Protein AF-A0A928LVL9-F1 (afdb_monomer)

Mean predicted aligned error: 6.34 Å

Nearest PDB structures (foldseek):
  6r01-assembly1_A  TM=3.128E-01  e=9.108E+00  Streptomyces lividans 1326

Solvent-accessible surface area (backbone atoms only — not comparable to full-atom values): 7807 Å² total; per-residue (Å²): 111,72,68,62,51,58,60,48,40,47,48,46,35,54,50,43,38,52,46,3,40,54,36,38,53,44,46,56,69,54,47,39,71,73,27,56,43,72,45,98,88,70,49,82,43,70,42,60,69,60,48,48,54,49,32,42,51,47,28,52,52,51,51,49,50,44,15,68,68,70,35,41,85,38,37,28,66,56,43,42,56,3,23,50,49,35,38,52,51,52,52,54,46,60,71,43,21,87,80,35,71,71,46,41,52,52,53,50,34,35,44,39,33,48,44,34,53,30,52,54,31,43,77,72,68,38,56,69,71,58,18,52,60,58,37,51,55,56,54,52,70,44,24,81,41,19,37,79,66,86,126

Sequence (151 aa):
MKETLKKIWWKVPLYSAAAGFASYWFMLGVVGRFAYVRLPDGTVSSNDTLWMIASGAVFAVVLLLGGLLFFRRMTRKEIAYSATVMVLINVVMALLSPLVGGIAMLVVYTREWYAFVVDVLLELGVGGRLATVISWAAVYLFVPFGKKGAA

pLDDT: mean 86.09, std 10.8, range [40.81, 96.12]

Radius of gyration: 16.97 Å; Cα contacts (8 Å, |Δi|>4): 172; chains: 1; bounding box: 44×28×55 Å

Foldseek 3Di:
DVVVLVVLLCQLVVLLQVLLLVLVCCCVVPVVVVQWDQDPVRDTDGPVVSSLVSLVVLLVVSLCCCLVPRALAAALVSLVNSLVVQLVVLVVLVVCCVVDVVSVVSSNSSQSSLVSQLVVCVVVVNPNVRSVNVSSSSSNSSSVSHDHDDD

Structure (mmCIF, N/CA/C/O backbone):
data_AF-A0A928LVL9-F1
#
_entry.id   AF-A0A928LVL9-F1
#
loop_
_atom_site.group_PDB
_atom_site.id
_atom_site.type_symbol
_atom_site.label_atom_id
_atom_site.label_alt_id
_atom_site.label_comp_id
_atom_site.label_asym_id
_atom_site.label_entity_id
_atom_site.label_seq_id
_atom_site.pdbx_PDB_ins_code
_atom_site.Cartn_x
_atom_site.Cartn_y
_atom_site.Cartn_z
_atom_site.occupancy
_atom_site.B_iso_or_equiv
_atom_site.auth_seq_id
_atom_site.auth_comp_id
_atom_site.auth_asym_id
_atom_site.auth_atom_id
_atom_site.pdbx_PDB_model_num
ATOM 1 N N . MET A 1 1 ? -14.992 -5.344 24.855 1.00 48.56 1 MET A N 1
ATOM 2 C CA . MET A 1 1 ? -14.560 -4.178 24.044 1.00 48.56 1 MET A CA 1
ATOM 3 C C . MET A 1 1 ? -13.112 -4.289 23.540 1.00 48.56 1 MET A C 1
ATOM 5 O O . MET A 1 1 ? -12.893 -4.083 22.354 1.00 48.56 1 MET A O 1
ATOM 9 N N . LYS A 1 2 ? -12.122 -4.663 24.375 1.00 50.78 2 LYS A N 1
ATOM 10 C CA . LYS A 1 2 ? -10.716 -4.849 23.934 1.00 50.78 2 LYS A CA 1
ATOM 11 C C . LYS A 1 2 ? -10.520 -5.965 22.886 1.00 50.78 2 LYS A C 1
ATOM 13 O O . LYS A 1 2 ? -9.779 -5.774 21.930 1.00 50.78 2 LYS A O 1
ATOM 18 N N . GLU A 1 3 ? -11.221 -7.090 23.034 1.00 54.03 3 GLU A N 1
ATOM 19 C CA . GLU A 1 3 ? -11.183 -8.237 22.102 1.00 54.03 3 GLU A CA 1
ATOM 20 C C . GLU A 1 3 ? -11.675 -7.888 20.684 1.00 54.03 3 GLU A C 1
ATOM 22 O O . GLU A 1 3 ? -11.044 -8.233 19.686 1.00 54.03 3 GLU A O 1
ATOM 27 N N . THR A 1 4 ? -12.781 -7.147 20.577 1.00 60.12 4 THR A N 1
ATOM 28 C CA . THR A 1 4 ? -13.360 -6.736 19.289 1.00 60.12 4 THR A CA 1
ATOM 29 C C . THR A 1 4 ? -12.497 -5.693 18.584 1.00 60.12 4 THR A C 1
ATOM 31 O O . THR A 1 4 ? -12.300 -5.791 17.376 1.00 60.12 4 THR A O 1
ATOM 34 N N . LEU A 1 5 ? -11.911 -4.750 19.332 1.00 60.38 5 LEU A N 1
ATOM 35 C CA . LEU A 1 5 ? -10.966 -3.765 18.794 1.00 60.38 5 LEU A CA 1
ATOM 36 C C . LEU A 1 5 ? -9.689 -4.429 18.261 1.00 60.38 5 LEU A C 1
ATOM 38 O O . LEU A 1 5 ? -9.299 -4.149 17.129 1.00 60.38 5 LEU A O 1
ATOM 42 N N . LYS A 1 6 ? -9.100 -5.381 19.005 1.00 62.53 6 LYS A N 1
ATOM 43 C CA . LYS A 1 6 ? -7.947 -6.171 18.529 1.00 62.53 6 LYS A CA 1
ATOM 44 C C . LYS A 1 6 ? -8.232 -6.863 17.194 1.00 62.53 6 LYS A C 1
ATOM 46 O O . LYS A 1 6 ? -7.399 -6.813 16.295 1.00 62.53 6 LYS A O 1
ATOM 51 N N . LYS A 1 7 ? -9.413 -7.474 17.040 1.00 70.06 7 LYS A N 1
ATOM 52 C CA . LYS A 1 7 ? -9.809 -8.149 15.790 1.00 70.06 7 LYS A CA 1
ATOM 53 C C . LYS A 1 7 ? -9.998 -7.184 14.618 1.00 70.06 7 LYS A C 1
ATOM 55 O O . LYS A 1 7 ? -9.779 -7.571 13.476 1.00 70.06 7 LYS A O 1
ATOM 60 N N . ILE A 1 8 ? -10.412 -5.946 14.879 1.00 77.25 8 ILE A N 1
ATOM 61 C CA . ILE A 1 8 ? -10.646 -4.939 13.837 1.00 77.25 8 ILE A CA 1
ATOM 62 C C . ILE A 1 8 ? -9.326 -4.382 13.294 1.00 77.25 8 ILE A C 1
ATOM 64 O O . ILE A 1 8 ? -9.210 -4.177 12.088 1.00 77.25 8 ILE A O 1
ATOM 68 N N . TRP A 1 9 ? -8.322 -4.190 14.152 1.00 85.50 9 TRP A N 1
ATOM 69 C CA . TRP A 1 9 ? -7.061 -3.542 13.769 1.00 85.50 9 TRP A CA 1
ATOM 70 C C . TRP A 1 9 ? -6.222 -4.368 12.789 1.00 85.50 9 TRP A C 1
ATOM 72 O O . TRP A 1 9 ? -5.486 -3.794 11.992 1.00 85.50 9 TRP A O 1
ATOM 82 N N . TRP A 1 10 ? -6.387 -5.692 12.782 1.00 90.56 10 TRP A N 1
ATOM 83 C CA . TRP A 1 10 ? -5.679 -6.599 11.874 1.00 90.56 10 TRP A CA 1
ATOM 84 C C . TRP A 1 10 ? -6.337 -6.782 10.505 1.00 90.56 10 TRP A C 1
ATOM 86 O O . TRP A 1 10 ? -5.724 -7.374 9.621 1.00 90.56 10 TRP A O 1
ATOM 96 N N . LYS A 1 11 ? -7.550 -6.264 10.279 1.00 91.19 11 LYS A N 1
ATOM 97 C CA . LYS A 1 11 ? -8.279 -6.518 9.027 1.00 91.19 11 LYS A CA 1
ATOM 98 C C . LYS A 1 11 ? -7.585 -5.939 7.796 1.00 91.19 11 LYS A C 1
ATOM 100 O O . LYS A 1 11 ? -7.401 -6.666 6.824 1.00 91.19 11 LYS A O 1
ATOM 105 N N . VAL A 1 12 ? -7.192 -4.664 7.832 1.00 93.12 12 VAL A N 1
ATOM 106 C CA . VAL A 1 12 ? -6.472 -4.025 6.718 1.00 93.12 12 VAL A CA 1
ATOM 107 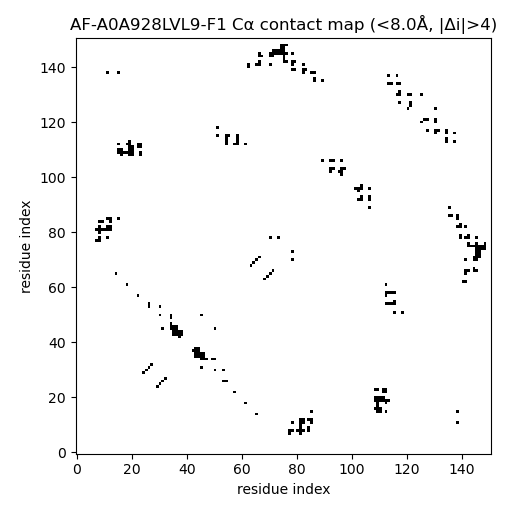C C . VAL A 1 12 ? -5.077 -4.629 6.538 1.00 93.12 12 VAL A C 1
ATOM 109 O O . VAL A 1 12 ? -4.765 -4.970 5.397 1.00 93.12 12 VAL A O 1
ATOM 112 N N . PRO A 1 13 ? -4.261 -4.848 7.594 1.00 93.44 13 PRO A N 1
ATOM 113 C CA . PRO A 1 13 ? -2.975 -5.524 7.447 1.00 93.44 13 PRO A CA 1
ATOM 114 C C . PRO A 1 13 ? -3.071 -6.913 6.811 1.00 93.44 13 PRO A C 1
ATOM 116 O O . PRO A 1 13 ? -2.361 -7.187 5.848 1.00 93.44 13 PRO A O 1
ATOM 119 N N . LEU A 1 14 ? -3.972 -7.774 7.301 1.00 92.62 14 LEU A N 1
ATOM 120 C CA . LEU A 1 14 ? -4.117 -9.141 6.790 1.00 92.62 14 LEU A CA 1
ATOM 121 C C . LEU A 1 14 ? -4.571 -9.153 5.332 1.00 92.62 14 LEU A C 1
ATOM 123 O O . LEU A 1 14 ? -3.996 -9.868 4.515 1.00 92.62 14 LEU A O 1
ATOM 127 N N . TYR A 1 15 ? -5.569 -8.333 5.001 1.00 94.69 15 TYR A N 1
ATOM 128 C CA . TYR A 1 15 ? -6.017 -8.182 3.623 1.00 94.69 15 TYR A CA 1
ATOM 129 C C . TYR A 1 15 ? -4.895 -7.662 2.720 1.00 94.69 15 TYR A C 1
ATOM 131 O O . TYR A 1 15 ? -4.644 -8.246 1.674 1.00 94.69 15 TYR A O 1
ATOM 139 N N . SER A 1 16 ? -4.192 -6.603 3.134 1.00 93.31 16 SER A N 1
ATOM 140 C CA . SER A 1 16 ? -3.137 -5.979 2.325 1.00 93.31 16 SER A CA 1
ATOM 141 C C . SER A 1 16 ? -1.968 -6.932 2.089 1.00 93.31 16 SER A C 1
ATOM 143 O O . SER A 1 16 ? -1.469 -7.008 0.973 1.00 93.31 16 SER A O 1
ATOM 145 N N . ALA A 1 17 ? -1.558 -7.692 3.109 1.00 92.31 17 ALA A N 1
ATOM 146 C CA . ALA A 1 17 ? -0.497 -8.683 2.972 1.00 92.31 17 ALA A CA 1
ATOM 147 C C . ALA A 1 17 ? -0.898 -9.819 2.017 1.00 92.31 17 ALA A C 1
ATOM 149 O O . ALA A 1 17 ? -0.118 -10.181 1.137 1.00 92.31 17 ALA A O 1
ATOM 150 N N . ALA A 1 18 ? -2.121 -10.344 2.152 1.00 93.19 18 ALA A N 1
ATOM 151 C CA . ALA A 1 18 ? -2.639 -11.388 1.271 1.00 93.19 18 ALA A CA 1
ATOM 152 C C . ALA A 1 18 ? -2.801 -10.894 -0.176 1.00 93.19 18 ALA A C 1
ATOM 154 O O . ALA A 1 18 ? -2.401 -11.584 -1.113 1.00 93.19 18 ALA A O 1
ATOM 155 N N . ALA A 1 19 ? -3.343 -9.687 -0.358 1.00 94.06 19 ALA A N 1
ATOM 156 C CA . ALA A 1 19 ? -3.503 -9.063 -1.664 1.00 94.06 19 ALA A CA 1
ATOM 157 C C . ALA A 1 19 ? -2.151 -8.785 -2.327 1.00 94.06 19 ALA A C 1
ATOM 159 O O . ALA A 1 19 ? -1.999 -9.062 -3.513 1.00 94.06 19 ALA A O 1
ATOM 160 N N . GLY A 1 20 ? -1.162 -8.303 -1.569 1.00 92.94 20 GLY A N 1
ATOM 161 C CA . GLY A 1 20 ? 0.207 -8.136 -2.052 1.00 92.94 20 GLY A CA 1
ATOM 162 C C . GLY A 1 20 ? 0.789 -9.452 -2.542 1.00 92.94 20 GLY A C 1
ATOM 163 O O . GLY A 1 20 ? 1.209 -9.538 -3.692 1.00 92.94 20 GLY A O 1
ATOM 164 N N . PHE A 1 21 ? 0.733 -10.497 -1.713 1.00 92.38 21 PHE A N 1
ATOM 165 C CA . PHE A 1 21 ? 1.297 -11.797 -2.068 1.00 92.38 21 PHE A CA 1
ATOM 166 C C . PHE A 1 21 ? 0.643 -12.375 -3.331 1.00 92.38 21 PHE A C 1
ATOM 168 O O . PHE A 1 21 ? 1.336 -12.830 -4.239 1.00 92.38 21 PHE A O 1
ATOM 175 N N . ALA A 1 22 ? -0.688 -12.303 -3.428 1.00 92.62 22 ALA A N 1
ATOM 176 C CA . ALA A 1 22 ? -1.418 -12.721 -4.622 1.00 92.62 22 ALA A CA 1
ATOM 177 C C . ALA A 1 22 ? -1.038 -11.884 -5.858 1.00 92.62 22 ALA A C 1
ATOM 179 O O . ALA A 1 22 ? -0.841 -12.439 -6.938 1.00 92.62 22 ALA A O 1
ATOM 180 N N . SER A 1 23 ? -0.891 -10.567 -5.689 1.00 92.94 23 SER A N 1
ATOM 181 C CA . SER A 1 23 ? -0.496 -9.643 -6.758 1.00 92.94 23 SER A CA 1
ATOM 182 C C . SER A 1 23 ? 0.908 -9.938 -7.269 1.00 92.94 23 SER A C 1
ATOM 184 O O . SER A 1 23 ? 1.105 -9.977 -8.476 1.00 92.94 23 SER A O 1
ATOM 186 N N . TYR A 1 24 ? 1.861 -10.232 -6.381 1.00 90.38 24 TYR A N 1
ATOM 187 C CA . TYR A 1 24 ? 3.226 -10.603 -6.758 1.00 90.38 24 TYR A CA 1
ATOM 188 C C . TYR A 1 24 ? 3.254 -11.845 -7.652 1.00 90.38 24 TYR A C 1
ATOM 190 O O . TYR A 1 24 ? 3.827 -11.824 -8.741 1.00 90.38 24 TYR A O 1
ATOM 198 N N . TRP A 1 25 ? 2.577 -12.919 -7.237 1.00 89.75 25 TRP A N 1
ATOM 199 C CA . TRP A 1 25 ? 2.509 -14.146 -8.034 1.00 89.75 25 TRP A CA 1
ATOM 200 C C . TRP A 1 25 ? 1.770 -13.954 -9.353 1.00 89.75 25 TRP A C 1
ATOM 202 O O . TRP A 1 25 ? 2.165 -14.535 -10.363 1.00 89.75 25 TRP A O 1
ATOM 212 N N . PHE A 1 26 ? 0.722 -13.132 -9.366 1.00 90.94 26 PHE A N 1
ATOM 213 C CA . PHE A 1 26 ? 0.007 -12.801 -10.591 1.00 90.94 26 PH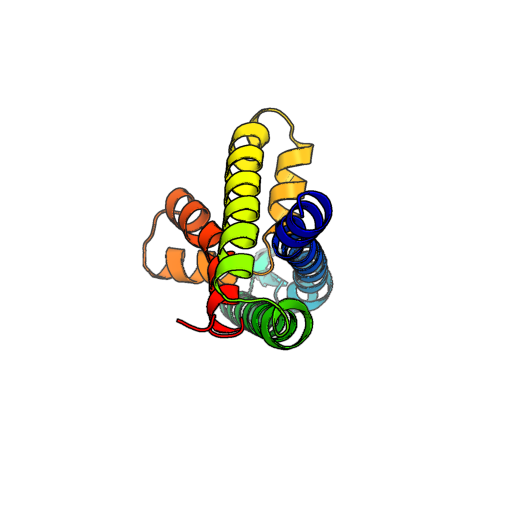E A CA 1
ATOM 214 C C . PHE A 1 26 ? 0.887 -11.998 -11.562 1.00 90.94 26 PHE A C 1
ATOM 216 O O . PHE A 1 26 ? 1.007 -12.370 -12.730 1.00 90.94 26 PHE A O 1
ATOM 223 N N . MET A 1 27 ? 1.555 -10.948 -11.075 1.00 88.81 27 MET A N 1
ATOM 224 C CA . MET A 1 27 ? 2.456 -10.116 -11.875 1.00 88.81 27 MET A CA 1
ATOM 225 C C . MET A 1 27 ? 3.618 -10.944 -12.430 1.00 88.81 27 MET A C 1
ATOM 227 O O . MET A 1 27 ? 3.877 -10.906 -13.626 1.00 88.81 27 MET A O 1
ATOM 231 N N . LEU A 1 28 ? 4.273 -11.778 -11.621 1.00 84.88 28 LEU A N 1
ATOM 232 C CA . LEU A 1 28 ? 5.367 -12.616 -12.118 1.00 84.88 28 LEU A CA 1
ATOM 233 C C . LEU A 1 28 ? 4.906 -13.752 -13.033 1.00 84.88 28 LEU A C 1
ATOM 235 O O . LEU A 1 28 ? 5.504 -13.998 -14.080 1.00 84.88 28 LEU A O 1
ATOM 239 N N . GLY A 1 29 ? 3.872 -14.482 -12.621 1.00 83.69 29 GLY A N 1
ATOM 240 C CA . GLY A 1 29 ? 3.453 -15.713 -13.282 1.00 83.69 29 GLY A CA 1
ATOM 241 C C . GLY A 1 29 ? 2.661 -15.480 -14.563 1.00 83.69 29 GLY A C 1
ATOM 242 O O . GLY A 1 29 ? 2.761 -16.286 -15.487 1.00 83.69 29 GLY A O 1
ATOM 243 N N . VAL A 1 30 ? 1.880 -14.400 -14.623 1.00 83.44 30 VAL A N 1
ATOM 244 C CA . VAL A 1 30 ? 1.027 -14.077 -15.772 1.00 83.44 30 VAL A CA 1
ATOM 245 C C . VAL A 1 30 ? 1.639 -12.935 -16.564 1.00 83.44 30 VAL A C 1
ATOM 247 O O . VAL A 1 30 ? 2.007 -13.140 -17.714 1.00 83.44 30 VAL A O 1
ATOM 250 N N . VAL A 1 31 ? 1.800 -11.759 -15.954 1.00 82.44 31 VAL A N 1
ATOM 251 C CA . VAL A 1 31 ? 2.225 -10.547 -16.677 1.00 82.44 31 VAL A CA 1
ATOM 252 C C . VAL A 1 31 ? 3.663 -10.677 -17.164 1.00 82.44 31 VAL A C 1
ATOM 254 O O . VAL A 1 31 ? 3.923 -10.433 -18.338 1.00 82.44 31 VAL A O 1
ATOM 257 N N . GLY A 1 32 ? 4.576 -11.161 -16.320 1.00 79.69 32 GLY A N 1
ATOM 258 C CA . GLY A 1 32 ? 5.979 -11.380 -16.672 1.00 79.69 32 GLY A CA 1
ATOM 259 C C . GLY A 1 32 ? 6.148 -12.246 -17.922 1.00 79.69 32 GLY A C 1
ATOM 260 O O . GLY A 1 32 ? 6.958 -11.929 -18.786 1.00 79.69 32 GL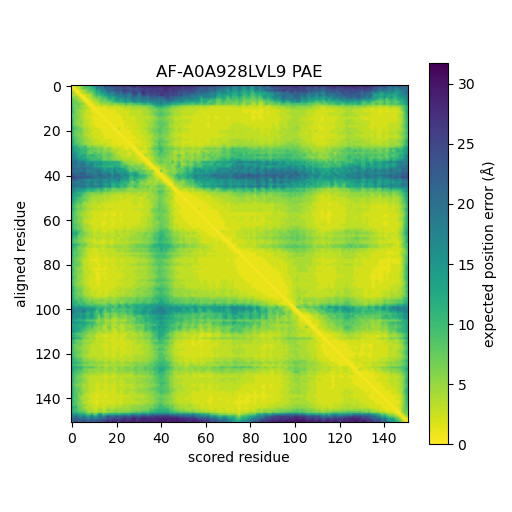Y A O 1
ATOM 261 N N . ARG A 1 33 ? 5.313 -13.277 -18.110 1.00 80.06 33 ARG A N 1
ATOM 262 C CA . ARG A 1 33 ? 5.381 -14.142 -19.305 1.00 80.06 33 ARG A CA 1
ATOM 263 C C . ARG A 1 33 ? 5.134 -13.406 -20.622 1.00 80.06 33 ARG A C 1
ATOM 265 O O . ARG A 1 33 ? 5.623 -13.865 -21.648 1.00 80.06 33 ARG A O 1
ATOM 272 N N . PHE A 1 34 ? 4.384 -12.308 -20.596 1.00 77.00 34 PHE A N 1
ATOM 273 C CA . PHE A 1 34 ? 4.059 -11.510 -21.783 1.00 77.00 34 PHE A CA 1
ATOM 274 C C . PHE A 1 34 ? 4.835 -10.191 -21.844 1.00 77.00 34 PHE A C 1
ATOM 276 O O . PHE A 1 34 ? 5.040 -9.654 -22.928 1.00 77.00 34 PHE A O 1
ATOM 283 N N . ALA A 1 35 ? 5.255 -9.664 -20.693 1.00 75.69 35 ALA A N 1
ATOM 284 C CA . ALA A 1 35 ? 5.964 -8.397 -20.595 1.00 75.69 35 ALA A CA 1
ATOM 285 C C . ALA A 1 35 ? 7.474 -8.541 -20.823 1.00 75.69 35 ALA A C 1
ATOM 287 O O . ALA A 1 35 ? 8.098 -7.563 -21.220 1.00 75.69 35 ALA A O 1
ATOM 288 N N . TYR A 1 36 ? 8.072 -9.720 -20.607 1.00 76.12 36 TYR A N 1
ATOM 289 C CA . TYR A 1 36 ? 9.490 -9.928 -20.902 1.00 76.12 36 TYR A CA 1
ATOM 290 C C . TYR A 1 36 ? 9.723 -10.115 -22.402 1.00 76.12 36 TYR A C 1
ATOM 292 O O . TYR A 1 36 ? 9.333 -11.121 -22.994 1.00 76.12 36 TYR A O 1
ATOM 300 N N . VAL A 1 37 ? 10.413 -9.152 -23.006 1.00 73.69 37 VAL A N 1
ATOM 301 C CA . VAL A 1 37 ? 10.826 -9.167 -24.408 1.00 73.69 37 VAL A CA 1
ATOM 302 C C . VAL A 1 37 ? 12.338 -9.361 -24.463 1.00 73.69 37 VAL A C 1
ATOM 304 O O . VAL A 1 37 ? 13.087 -8.697 -23.746 1.00 73.69 37 VAL A O 1
ATOM 307 N N . ARG A 1 38 ? 12.808 -10.279 -25.314 1.00 74.00 38 ARG A N 1
ATOM 308 C CA . ARG A 1 38 ? 14.239 -10.377 -25.624 1.00 74.00 38 ARG A CA 1
ATOM 309 C C . ARG A 1 38 ? 14.590 -9.353 -26.689 1.00 74.00 38 ARG A C 1
ATOM 311 O O . ARG A 1 38 ? 14.003 -9.369 -27.770 1.00 74.00 38 ARG A O 1
ATOM 318 N N . LEU A 1 39 ? 15.545 -8.487 -26.381 1.00 74.38 39 LEU A N 1
ATOM 319 C CA . LEU A 1 39 ? 16.119 -7.581 -27.358 1.00 74.38 39 LEU A CA 1
ATOM 320 C C . LEU A 1 39 ? 17.013 -8.341 -28.352 1.00 74.38 39 LEU A C 1
ATOM 322 O O . LEU A 1 39 ? 17.443 -9.466 -28.076 1.00 74.38 39 LEU A O 1
ATOM 326 N N . PRO A 1 40 ? 17.313 -7.733 -29.515 1.00 71.81 40 PRO A N 1
ATOM 327 C CA . PRO A 1 40 ? 18.183 -8.330 -30.531 1.00 71.81 40 PRO A CA 1
ATOM 328 C C . PRO A 1 40 ? 19.597 -8.671 -30.034 1.00 71.81 40 PRO A C 1
ATOM 330 O O . PRO A 1 40 ? 20.258 -9.525 -30.615 1.00 71.81 40 PRO A O 1
ATOM 333 N N . ASP A 1 41 ? 20.052 -8.026 -28.960 1.00 79.88 41 ASP A N 1
ATOM 334 C CA . ASP A 1 41 ? 21.336 -8.269 -28.291 1.00 79.88 41 ASP A CA 1
ATOM 335 C C . ASP A 1 41 ? 21.293 -9.440 -27.284 1.00 79.88 41 ASP A C 1
ATOM 337 O O . ASP A 1 41 ? 22.297 -9.760 -26.650 1.00 79.88 41 ASP A O 1
ATOM 341 N N . GLY A 1 42 ? 20.137 -10.093 -27.132 1.00 75.00 42 GLY A N 1
ATOM 342 C CA . GLY A 1 42 ? 19.921 -11.196 -26.199 1.00 75.00 42 GLY A CA 1
ATOM 343 C C . GLY A 1 42 ? 19.602 -10.763 -24.766 1.00 75.00 42 GLY A C 1
ATOM 344 O O . GLY A 1 42 ? 19.357 -11.633 -23.925 1.00 75.00 42 GLY A O 1
ATOM 345 N N . THR A 1 43 ? 19.558 -9.459 -24.473 1.00 79.62 43 THR A N 1
ATOM 346 C CA . THR A 1 43 ? 19.142 -8.954 -23.160 1.00 79.62 43 THR A CA 1
ATOM 347 C C . THR A 1 43 ? 17.631 -9.094 -22.974 1.00 79.62 43 THR A C 1
ATOM 349 O O . THR A 1 43 ? 16.852 -9.060 -23.928 1.00 79.62 43 THR A O 1
ATOM 352 N N . VAL A 1 44 ? 17.196 -9.317 -21.733 1.00 76.31 44 VAL A N 1
ATOM 353 C CA . VAL A 1 44 ? 15.772 -9.363 -21.379 1.00 76.31 44 VAL A CA 1
ATOM 354 C C . VAL A 1 44 ? 15.375 -7.984 -20.876 1.00 76.31 44 VAL A C 1
ATOM 356 O O . VAL A 1 44 ? 15.951 -7.508 -19.901 1.00 76.31 44 VAL A O 1
ATOM 359 N N . SER A 1 45 ? 14.382 -7.371 -21.514 1.00 76.69 45 SER A N 1
ATOM 360 C CA . SER A 1 45 ? 13.760 -6.130 -21.051 1.00 76.69 45 SER A CA 1
ATOM 361 C C . SER A 1 45 ? 12.271 -6.333 -20.802 1.00 76.69 45 SER A C 1
ATOM 363 O O . SER A 1 45 ? 11.665 -7.285 -21.300 1.00 76.69 45 SER A O 1
ATOM 365 N N . SER A 1 46 ? 11.681 -5.454 -20.004 1.00 73.31 46 SER A N 1
ATOM 366 C CA . SER A 1 46 ? 10.243 -5.380 -19.791 1.00 73.31 46 SER A CA 1
ATOM 367 C C . SER A 1 46 ? 9.598 -4.416 -20.781 1.00 73.31 46 SER A C 1
ATOM 369 O O . SER A 1 46 ? 10.117 -3.345 -21.081 1.00 73.31 46 SER A O 1
ATOM 371 N N . ASN A 1 47 ? 8.419 -4.775 -21.282 1.00 84.19 47 ASN A N 1
ATOM 372 C CA . ASN A 1 47 ? 7.503 -3.800 -21.852 1.00 84.19 47 ASN A CA 1
ATOM 373 C C . ASN A 1 47 ? 6.875 -3.005 -20.700 1.00 84.19 47 ASN A C 1
ATOM 375 O O . ASN A 1 47 ? 5.882 -3.432 -20.104 1.00 84.19 47 ASN A O 1
ATOM 379 N N . ASP A 1 48 ? 7.479 -1.861 -20.392 1.00 80.50 48 ASP A N 1
ATOM 380 C CA . ASP A 1 48 ? 7.113 -1.028 -19.244 1.00 80.50 48 ASP A CA 1
ATOM 381 C C . ASP A 1 48 ? 5.668 -0.517 -19.331 1.00 80.50 48 ASP A C 1
ATOM 383 O O . ASP A 1 48 ? 4.958 -0.474 -18.328 1.00 80.50 48 ASP A O 1
ATOM 387 N N . THR A 1 49 ? 5.170 -0.235 -20.540 1.00 85.06 49 THR A N 1
ATOM 388 C CA . THR A 1 49 ? 3.773 0.174 -20.747 1.00 85.06 49 THR A CA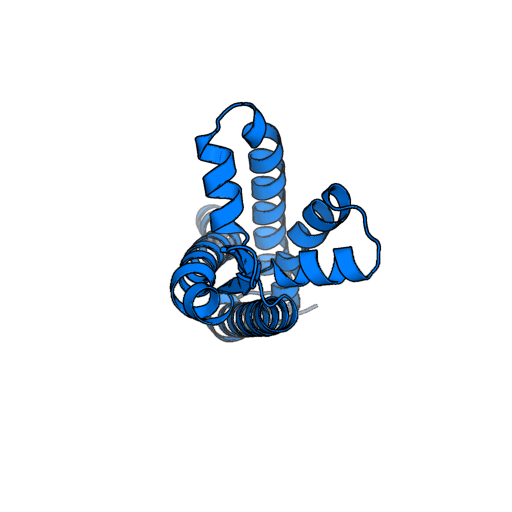 1
ATOM 389 C C . THR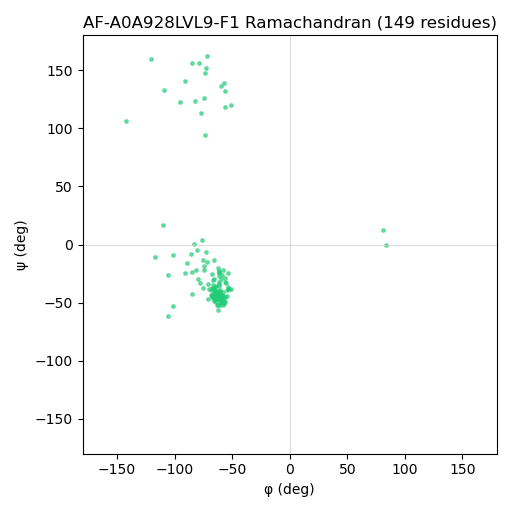 A 1 49 ? 2.797 -0.937 -20.360 1.00 85.06 49 THR A C 1
ATOM 391 O O . THR A 1 49 ? 1.825 -0.686 -19.647 1.00 85.06 49 THR A O 1
ATOM 394 N N . LEU A 1 50 ? 3.047 -2.178 -20.792 1.00 86.19 50 LEU A N 1
ATOM 395 C CA . LEU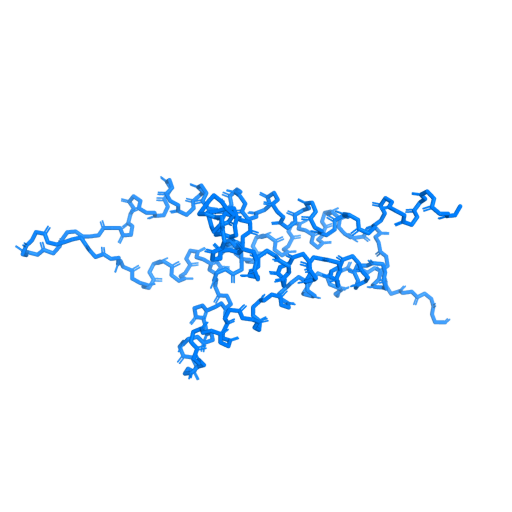 A 1 50 ? 2.216 -3.323 -20.401 1.00 86.19 50 LEU A CA 1
ATOM 396 C C . LEU A 1 50 ? 2.306 -3.598 -18.900 1.00 86.19 50 LEU A C 1
ATOM 398 O O . LEU A 1 50 ? 1.287 -3.906 -18.279 1.00 86.19 50 LEU A O 1
ATOM 402 N N . TRP A 1 51 ? 3.501 -3.472 -18.321 1.00 86.94 51 TRP A N 1
ATOM 403 C CA . TRP A 1 51 ? 3.708 -3.655 -16.888 1.00 86.94 51 TRP A CA 1
ATOM 404 C C . TRP A 1 51 ? 2.900 -2.644 -16.073 1.00 86.94 51 TRP A C 1
ATOM 406 O O . TRP A 1 51 ? 2.188 -3.038 -15.150 1.00 86.94 51 TRP A O 1
ATOM 416 N N . MET A 1 52 ? 2.925 -1.369 -16.469 1.00 88.94 52 MET A N 1
ATOM 417 C CA . MET A 1 52 ? 2.193 -0.306 -15.784 1.00 88.94 52 MET A CA 1
ATOM 418 C C . MET A 1 52 ? 0.672 -0.434 -15.941 1.00 88.94 52 MET A C 1
ATOM 420 O O . MET A 1 52 ? -0.077 -0.236 -14.983 1.00 88.94 52 MET A O 1
ATOM 424 N N . ILE A 1 53 ? 0.185 -0.823 -17.126 1.00 91.25 53 ILE A N 1
ATOM 425 C CA . ILE A 1 53 ? -1.245 -1.109 -17.331 1.00 91.25 53 ILE A CA 1
ATOM 426 C C . ILE A 1 53 ? -1.690 -2.263 -16.424 1.00 91.25 53 ILE A C 1
ATOM 428 O O . ILE A 1 53 ? -2.742 -2.188 -15.784 1.00 91.25 53 ILE A O 1
ATOM 432 N N . ALA A 1 54 ? -0.891 -3.328 -16.349 1.00 92.19 54 ALA A N 1
ATOM 433 C CA . ALA A 1 54 ? -1.206 -4.482 -15.523 1.00 92.19 54 ALA A CA 1
ATOM 434 C C . ALA A 1 54 ? -1.154 -4.157 -14.023 1.00 92.19 54 ALA A C 1
ATOM 436 O O . ALA A 1 54 ? -2.077 -4.535 -13.297 1.00 92.19 54 ALA A O 1
ATOM 437 N N . SER A 1 55 ? -0.140 -3.417 -13.560 1.00 92.19 55 SER A N 1
ATOM 438 C CA . SER A 1 55 ? -0.041 -2.989 -12.160 1.00 92.19 55 SER A CA 1
ATOM 439 C C . SER A 1 55 ? -1.222 -2.089 -11.779 1.00 92.19 55 SER A C 1
ATOM 441 O O . SER A 1 55 ? -1.827 -2.285 -10.722 1.00 92.19 55 SER A O 1
ATOM 443 N N . GLY A 1 56 ? -1.638 -1.182 -12.670 1.00 94.56 56 GLY A N 1
ATOM 444 C CA . GLY A 1 56 ? -2.830 -0.349 -12.497 1.00 94.56 56 GLY A CA 1
ATOM 445 C C . GLY A 1 56 ? -4.128 -1.154 -12.410 1.00 94.56 56 GLY A C 1
ATOM 446 O O . GLY A 1 56 ? -4.962 -0.902 -11.536 1.00 94.56 56 GLY A O 1
ATOM 447 N N . ALA A 1 57 ? -4.292 -2.171 -13.261 1.00 95.06 57 ALA A N 1
ATOM 448 C CA . ALA A 1 57 ? -5.449 -3.064 -13.215 1.00 95.06 57 ALA A CA 1
ATOM 449 C C . ALA A 1 57 ? -5.501 -3.868 -11.904 1.00 95.06 57 ALA A C 1
ATOM 451 O O . ALA A 1 57 ? -6.551 -3.935 -11.261 1.00 95.06 57 ALA A O 1
ATOM 452 N N . VAL A 1 58 ? -4.368 -4.432 -11.473 1.00 95.62 58 VAL A N 1
ATOM 453 C CA . VAL A 1 58 ? -4.247 -5.156 -10.197 1.00 95.62 58 VAL A CA 1
ATOM 454 C C . VAL A 1 58 ? -4.587 -4.242 -9.021 1.00 95.62 58 VAL A C 1
ATOM 456 O O . VAL A 1 58 ? -5.405 -4.610 -8.175 1.00 95.62 58 VAL A O 1
ATOM 459 N N . PHE A 1 59 ? -4.030 -3.032 -8.998 1.00 96.12 59 PHE A N 1
ATOM 460 C CA . PHE A 1 59 ? -4.306 -2.031 -7.972 1.00 96.12 59 PHE A CA 1
ATOM 461 C C . PHE A 1 59 ? -5.801 -1.702 -7.877 1.00 96.12 59 PHE A C 1
ATOM 463 O O . PHE A 1 59 ? -6.380 -1.744 -6.787 1.00 96.12 59 PHE A O 1
ATOM 470 N N . ALA A 1 60 ? -6.456 -1.444 -9.013 1.00 96.00 60 ALA A N 1
ATOM 471 C CA . ALA A 1 60 ? -7.887 -1.160 -9.058 1.00 96.00 60 ALA A CA 1
ATOM 472 C C . ALA A 1 60 ? -8.728 -2.345 -8.553 1.00 96.00 60 ALA A C 1
ATOM 474 O O . ALA A 1 60 ? -9.629 -2.160 -7.731 1.00 96.00 60 ALA A O 1
ATOM 475 N N . VAL A 1 61 ? -8.416 -3.569 -8.991 1.00 96.06 61 VAL A N 1
ATOM 476 C CA . VAL A 1 61 ? -9.115 -4.788 -8.553 1.00 96.06 61 VAL A CA 1
ATOM 477 C C . VAL A 1 61 ? -8.971 -4.992 -7.047 1.00 96.06 61 VAL A C 1
ATOM 479 O O . VAL A 1 61 ? -9.967 -5.234 -6.366 1.00 96.06 61 VAL A O 1
ATOM 482 N N . VAL A 1 62 ? -7.763 -4.848 -6.498 1.00 96.12 62 VAL A N 1
ATOM 483 C CA . VAL A 1 62 ? -7.521 -4.991 -5.056 1.00 96.12 62 VAL A CA 1
ATOM 484 C C . VAL A 1 62 ? -8.260 -3.913 -4.261 1.00 96.12 62 VAL A C 1
ATOM 486 O O . VAL A 1 62 ? -8.922 -4.229 -3.272 1.00 96.12 62 VAL A O 1
ATOM 489 N N . LEU A 1 63 ? -8.252 -2.653 -4.707 1.00 95.06 63 LEU A N 1
ATOM 490 C CA . LEU A 1 63 ? -9.029 -1.601 -4.046 1.00 95.06 63 LEU A CA 1
ATOM 491 C C . LEU A 1 63 ? -10.527 -1.914 -4.014 1.00 95.06 63 LEU A C 1
ATOM 493 O O . LEU A 1 63 ? -11.159 -1.804 -2.960 1.00 95.06 63 LEU A O 1
ATOM 497 N N . LEU A 1 64 ? -11.089 -2.342 -5.145 1.00 95.56 64 LEU A N 1
ATOM 498 C CA . LEU A 1 64 ? -12.511 -2.655 -5.257 1.00 95.56 64 LEU A CA 1
ATOM 499 C C . LEU A 1 64 ? -12.894 -3.887 -4.431 1.00 95.56 64 LEU A C 1
ATOM 501 O O . LEU A 1 64 ? -13.889 -3.842 -3.709 1.00 95.56 64 LEU A O 1
ATOM 505 N N . LEU A 1 65 ? -12.107 -4.965 -4.471 1.00 94.81 65 LEU A N 1
ATOM 506 C CA . LEU A 1 65 ? -12.374 -6.173 -3.685 1.00 94.81 65 LEU A CA 1
ATOM 507 C C . LEU A 1 65 ? -12.262 -5.898 -2.181 1.00 94.81 65 LEU A C 1
ATOM 509 O O . LEU A 1 65 ? -13.154 -6.269 -1.413 1.00 94.81 65 LEU A O 1
ATOM 513 N N . GLY A 1 66 ? -11.201 -5.218 -1.745 1.00 91.81 66 GLY A N 1
ATOM 514 C CA . GLY A 1 66 ? -11.005 -4.869 -0.341 1.00 91.81 66 GLY A CA 1
ATOM 515 C C . GLY A 1 66 ? -12.106 -3.942 0.157 1.00 91.81 66 GLY A C 1
ATOM 516 O O . GLY A 1 66 ? -12.784 -4.234 1.144 1.00 91.81 66 GLY A O 1
ATOM 517 N N . GLY A 1 67 ? -12.343 -2.854 -0.572 1.00 89.75 67 GLY A N 1
ATOM 518 C CA . GLY A 1 67 ? -13.340 -1.850 -0.236 1.00 89.75 67 GLY A CA 1
ATOM 519 C C . GLY A 1 67 ? -14.772 -2.387 -0.228 1.00 89.75 67 GLY A C 1
ATOM 520 O O . GLY A 1 67 ? -15.466 -2.301 0.789 1.00 89.75 67 GLY A O 1
ATOM 521 N N . LEU A 1 68 ? -15.223 -2.966 -1.344 1.00 91.38 68 LEU A N 1
ATOM 522 C CA . LEU A 1 68 ? -16.624 -3.351 -1.536 1.00 91.38 68 LEU A CA 1
ATOM 523 C C . LEU A 1 68 ? -16.993 -4.671 -0.857 1.00 91.38 68 LEU A C 1
ATOM 525 O O . LEU A 1 68 ? -18.146 -4.832 -0.456 1.00 91.38 68 LEU A O 1
ATOM 529 N N . LEU A 1 69 ? -16.058 -5.613 -0.696 1.00 90.75 69 LEU A N 1
ATOM 530 C CA . LEU A 1 69 ? -16.369 -6.924 -0.113 1.00 90.75 69 LEU A CA 1
ATOM 531 C C . LEU A 1 69 ? -15.946 -7.018 1.353 1.00 90.75 69 LEU A C 1
ATOM 533 O O . LEU A 1 69 ? -16.776 -7.346 2.207 1.00 90.75 69 LEU A O 1
ATOM 537 N N . PHE A 1 70 ? -14.683 -6.706 1.655 1.00 88.44 70 PHE A N 1
ATOM 538 C CA . PHE A 1 70 ? -14.099 -6.944 2.979 1.00 88.44 70 PHE A CA 1
ATOM 539 C C . PHE A 1 70 ? -14.386 -5.821 3.978 1.00 88.44 70 PHE A C 1
ATOM 541 O O . PHE A 1 70 ? -14.728 -6.091 5.135 1.00 88.44 70 PHE A O 1
ATOM 548 N N . PHE A 1 71 ? -14.288 -4.563 3.547 1.00 91.50 71 PHE A N 1
ATOM 549 C CA . PHE A 1 71 ? -14.351 -3.410 4.445 1.00 91.50 71 PHE A CA 1
ATOM 550 C C . PHE A 1 71 ? -15.702 -2.690 4.459 1.00 91.50 71 PHE A C 1
ATOM 552 O O . PHE A 1 71 ? -15.952 -1.919 5.383 1.00 91.50 71 PHE A O 1
ATOM 559 N N . ARG A 1 72 ? -16.636 -3.017 3.552 1.00 87.31 72 ARG A N 1
ATOM 560 C CA . ARG A 1 72 ? -17.972 -2.382 3.472 1.00 87.31 72 ARG A CA 1
ATOM 561 C C . ARG A 1 72 ? -18.787 -2.379 4.773 1.00 87.31 72 ARG A C 1
ATOM 563 O O . ARG A 1 72 ? -19.712 -1.587 4.944 1.00 87.31 72 ARG A O 1
ATOM 570 N N . ARG A 1 73 ? -18.517 -3.319 5.688 1.00 87.50 73 ARG A N 1
ATOM 571 C CA . ARG A 1 73 ? -19.227 -3.428 6.977 1.00 87.50 73 ARG A CA 1
ATOM 572 C C . ARG A 1 73 ? -18.581 -2.600 8.088 1.00 87.50 73 ARG A C 1
ATOM 574 O O . ARG A 1 73 ? -19.244 -2.377 9.096 1.00 87.50 73 ARG A O 1
ATOM 581 N N . MET A 1 74 ? -17.336 -2.169 7.901 1.00 90.81 74 MET A N 1
ATOM 582 C CA . MET A 1 74 ? -16.576 -1.363 8.852 1.00 90.81 74 MET A CA 1
ATOM 583 C C . MET A 1 74 ? -16.901 0.120 8.686 1.00 90.81 74 MET A C 1
ATOM 585 O O . MET A 1 74 ? -17.322 0.574 7.622 1.00 90.81 74 MET A O 1
ATOM 589 N N . THR A 1 75 ? -16.697 0.888 9.745 1.00 92.50 75 THR A N 1
ATOM 590 C CA . THR A 1 75 ? -16.752 2.349 9.707 1.00 92.50 75 THR A CA 1
ATOM 591 C C . THR A 1 75 ? -15.461 2.927 9.131 1.00 92.50 75 THR A C 1
ATOM 593 O O . THR A 1 75 ? -14.392 2.320 9.217 1.00 92.50 75 THR A O 1
ATOM 596 N N . ARG A 1 76 ? -15.529 4.150 8.594 1.00 92.25 76 ARG A N 1
ATOM 597 C CA . ARG A 1 76 ? -14.338 4.868 8.097 1.00 92.25 76 ARG A CA 1
ATOM 598 C C . ARG A 1 76 ? -13.239 4.995 9.156 1.00 92.25 76 ARG A C 1
ATOM 600 O O . ARG A 1 76 ? -12.067 4.825 8.840 1.00 92.25 76 ARG A O 1
ATOM 607 N N . LYS A 1 77 ? -13.623 5.247 10.415 1.00 90.62 77 LYS A N 1
ATOM 608 C CA . LYS A 1 77 ? -12.689 5.358 11.546 1.00 90.62 77 LYS A CA 1
ATOM 609 C C . LYS A 1 77 ? -11.965 4.033 11.795 1.00 90.62 77 LYS A C 1
ATOM 611 O O . LYS A 1 77 ? -10.748 4.020 11.909 1.00 90.62 77 LYS A O 1
ATOM 616 N N . GLU A 1 78 ? -12.691 2.917 11.823 1.00 91.69 78 GLU A N 1
ATOM 617 C CA . GLU A 1 78 ? -12.096 1.587 12.020 1.00 91.69 78 GLU A CA 1
ATOM 618 C C . GLU A 1 78 ? -11.118 1.208 10.903 1.00 91.69 78 GLU A C 1
ATOM 620 O O . GLU A 1 78 ? -10.049 0.667 11.190 1.00 91.69 78 GLU A O 1
ATOM 625 N N . ILE A 1 79 ? -11.458 1.514 9.645 1.00 93.56 79 ILE A N 1
ATOM 626 C CA . ILE A 1 79 ? -10.554 1.285 8.510 1.00 93.56 79 ILE A CA 1
ATOM 627 C C . ILE A 1 79 ? -9.314 2.165 8.647 1.00 93.56 79 ILE A C 1
ATOM 629 O O . ILE A 1 79 ? -8.214 1.654 8.485 1.00 93.56 79 ILE A O 1
ATOM 633 N N . ALA A 1 80 ? -9.467 3.447 8.997 1.00 94.12 80 ALA A N 1
ATOM 634 C CA . ALA A 1 80 ? -8.337 4.356 9.176 1.00 94.12 80 ALA A CA 1
ATOM 635 C C . ALA A 1 80 ? -7.375 3.865 10.269 1.00 94.12 80 ALA A C 1
ATOM 637 O O . ALA A 1 80 ? -6.181 3.773 10.013 1.00 94.12 80 ALA A O 1
ATOM 638 N N . TYR A 1 81 ? -7.884 3.453 11.437 1.00 92.88 81 TYR A N 1
ATOM 639 C CA . TYR A 1 81 ? -7.044 2.883 12.498 1.00 92.88 81 TYR A CA 1
ATOM 640 C C . TYR A 1 81 ? -6.308 1.618 12.041 1.00 92.88 81 TYR A C 1
ATOM 642 O O . TYR A 1 81 ? -5.110 1.477 12.279 1.00 92.88 81 TYR A O 1
ATOM 650 N N . SER A 1 82 ? -7.000 0.701 11.360 1.00 93.69 82 SER A N 1
ATOM 651 C CA . SER A 1 82 ? -6.384 -0.528 10.847 1.00 93.69 82 SER A CA 1
ATOM 652 C C . SER A 1 82 ? -5.357 -0.242 9.737 1.00 93.69 82 SER A C 1
ATOM 654 O O . SER A 1 82 ? -4.294 -0.859 9.702 1.00 93.69 82 SER A O 1
ATOM 656 N N . ALA A 1 83 ? -5.622 0.741 8.876 1.00 94.44 83 ALA A N 1
ATOM 657 C CA . ALA A 1 83 ? -4.693 1.219 7.858 1.00 94.44 83 ALA A CA 1
ATOM 658 C C . ALA A 1 83 ? -3.433 1.834 8.489 1.00 94.44 83 ALA A C 1
ATOM 660 O O . ALA A 1 83 ? -2.327 1.502 8.067 1.00 94.44 83 ALA A O 1
ATOM 661 N N . THR A 1 84 ? -3.566 2.632 9.555 1.00 94.94 84 THR A N 1
ATOM 662 C CA . THR A 1 84 ? -2.415 3.158 10.307 1.00 94.94 84 THR A CA 1
ATOM 663 C C . THR A 1 84 ? -1.534 2.039 10.854 1.00 94.94 84 THR A C 1
ATOM 665 O O . THR A 1 84 ? -0.312 2.124 10.749 1.00 94.94 84 THR A O 1
ATOM 668 N N . VAL A 1 85 ? -2.124 0.955 11.373 1.00 94.12 85 VAL A N 1
ATOM 669 C CA . VAL A 1 85 ? -1.356 -0.220 11.820 1.00 94.12 85 VAL A CA 1
ATOM 670 C C . VAL A 1 85 ? -0.547 -0.820 10.668 1.00 94.12 85 VAL A C 1
ATOM 672 O O . VAL A 1 85 ? 0.631 -1.114 10.850 1.00 94.12 85 VAL A O 1
ATOM 675 N N . MET A 1 86 ? -1.128 -0.945 9.471 1.00 93.75 86 MET A N 1
ATOM 676 C CA . MET A 1 86 ? -0.396 -1.443 8.300 1.00 93.75 86 MET A CA 1
ATOM 677 C C . MET A 1 86 ? 0.746 -0.505 7.878 1.00 93.75 86 MET A C 1
ATOM 679 O O . MET A 1 86 ? 1.831 -0.974 7.541 1.00 93.75 86 MET A O 1
ATOM 683 N N . VAL A 1 87 ? 0.549 0.816 7.941 1.00 94.00 87 VAL A N 1
ATOM 684 C CA . VAL A 1 87 ? 1.628 1.787 7.679 1.00 94.00 87 VAL A CA 1
ATOM 685 C C . VAL A 1 87 ? 2.771 1.618 8.679 1.00 94.00 87 VAL A C 1
ATOM 687 O O . VAL A 1 87 ? 3.929 1.573 8.273 1.00 94.00 87 VAL A O 1
ATOM 690 N N . LEU A 1 88 ? 2.468 1.456 9.970 1.00 94.00 88 LEU A N 1
ATOM 691 C CA . LEU A 1 88 ? 3.488 1.211 10.994 1.00 94.00 88 LEU A CA 1
ATOM 692 C C . LEU A 1 88 ? 4.232 -0.108 10.756 1.00 94.00 88 LEU A C 1
ATOM 694 O O . LEU A 1 88 ? 5.455 -0.140 10.867 1.00 94.00 88 LEU A O 1
ATOM 698 N N . ILE A 1 89 ? 3.523 -1.171 10.361 1.00 91.50 89 ILE A N 1
ATOM 699 C CA . ILE A 1 89 ? 4.150 -2.433 9.940 1.00 91.50 89 ILE A CA 1
ATOM 700 C C . ILE A 1 89 ? 5.103 -2.176 8.768 1.00 91.50 89 ILE A C 1
ATOM 702 O O . ILE A 1 89 ? 6.235 -2.654 8.788 1.00 91.50 89 ILE A O 1
ATOM 706 N N . ASN A 1 90 ? 4.700 -1.377 7.775 1.00 90.62 90 ASN A N 1
ATOM 707 C CA . ASN A 1 90 ? 5.564 -1.054 6.644 1.00 90.62 90 ASN A CA 1
ATOM 708 C C . ASN A 1 90 ? 6.833 -0.292 7.056 1.00 90.62 90 ASN A C 1
ATOM 710 O O . ASN A 1 90 ? 7.913 -0.617 6.557 1.00 90.62 90 ASN A O 1
ATOM 714 N N . VAL A 1 91 ? 6.721 0.658 7.987 1.00 90.94 91 VAL A N 1
ATOM 715 C CA . VAL A 1 91 ? 7.869 1.384 8.554 1.00 90.94 91 VAL A CA 1
ATOM 716 C C . VAL A 1 91 ? 8.821 0.415 9.254 1.00 90.94 91 VAL A C 1
ATOM 718 O O . VAL A 1 91 ? 10.008 0.386 8.935 1.00 90.94 91 VAL A O 1
ATOM 721 N N . VAL A 1 92 ? 8.306 -0.419 10.162 1.00 90.62 92 VAL A N 1
ATOM 722 C CA . VAL A 1 92 ? 9.116 -1.393 10.913 1.00 90.62 92 VAL A CA 1
ATOM 723 C C . VAL A 1 92 ? 9.824 -2.354 9.961 1.00 90.62 92 VAL A C 1
ATOM 725 O O . VAL A 1 92 ? 11.033 -2.543 10.060 1.00 90.62 92 VAL A O 1
ATOM 728 N N . MET A 1 93 ? 9.104 -2.914 8.989 1.00 87.31 93 MET A N 1
ATOM 729 C CA . MET A 1 93 ? 9.680 -3.848 8.021 1.00 87.31 93 MET A CA 1
ATOM 730 C C . MET A 1 93 ? 10.740 -3.181 7.134 1.00 87.31 93 MET A C 1
ATOM 732 O O . MET A 1 93 ? 11.752 -3.802 6.821 1.00 87.31 93 MET A O 1
ATOM 736 N N . ALA A 1 94 ? 10.556 -1.910 6.761 1.00 86.00 94 ALA A N 1
ATOM 737 C CA . ALA A 1 94 ? 11.560 -1.165 6.004 1.00 86.00 94 ALA A CA 1
ATOM 738 C C . ALA A 1 94 ? 12.844 -0.940 6.820 1.00 86.00 94 ALA A C 1
ATOM 740 O O . ALA A 1 94 ? 13.933 -1.130 6.285 1.00 86.00 94 ALA A O 1
ATOM 741 N N . LEU A 1 95 ? 12.727 -0.613 8.112 1.00 88.44 95 LEU A N 1
ATOM 742 C CA . LEU A 1 95 ? 13.874 -0.447 9.014 1.00 88.44 95 LEU A CA 1
ATOM 743 C C . LEU A 1 95 ? 14.623 -1.761 9.268 1.00 88.44 95 LEU A C 1
ATOM 745 O O . LEU A 1 95 ? 15.842 -1.753 9.401 1.00 88.44 95 LEU A O 1
ATOM 749 N N . LEU A 1 96 ? 13.904 -2.886 9.318 1.00 87.50 96 LEU A N 1
ATOM 750 C CA . LEU A 1 96 ? 14.494 -4.212 9.520 1.00 87.50 96 LEU A CA 1
ATOM 751 C C . LEU A 1 96 ? 15.075 -4.823 8.237 1.00 87.50 96 LEU A C 1
ATOM 753 O O . LEU A 1 96 ? 15.933 -5.700 8.320 1.00 87.50 96 LEU A O 1
ATOM 757 N N . SER A 1 97 ? 14.633 -4.372 7.059 1.00 83.25 97 SER A N 1
ATOM 758 C CA . SER A 1 97 ? 15.049 -4.938 5.768 1.00 83.25 97 SER A CA 1
ATOM 759 C C . SER A 1 97 ? 16.570 -5.016 5.538 1.00 83.25 97 SER A C 1
ATOM 761 O O . SER A 1 97 ? 17.004 -6.033 4.998 1.00 83.25 97 SER A O 1
ATOM 763 N N . PRO A 1 98 ? 17.414 -4.057 5.986 1.00 82.50 98 PRO A N 1
ATOM 764 C CA . PRO A 1 98 ? 18.865 -4.154 5.809 1.00 82.50 98 PRO A CA 1
ATOM 765 C C . PRO A 1 98 ? 19.525 -5.167 6.754 1.00 82.50 98 PRO A C 1
ATOM 767 O O . PRO A 1 98 ? 20.656 -5.579 6.518 1.00 82.50 98 PRO A O 1
ATOM 770 N N . LEU A 1 99 ? 18.842 -5.547 7.837 1.00 83.25 99 LEU A N 1
ATOM 771 C CA . LEU A 1 99 ? 19.378 -6.417 8.887 1.00 83.25 99 LEU A CA 1
ATOM 772 C C . LEU A 1 99 ? 19.100 -7.897 8.607 1.00 83.25 99 LEU A C 1
ATOM 774 O O . LEU A 1 99 ? 19.806 -8.767 9.110 1.00 83.25 99 LEU A O 1
ATOM 778 N N . VAL A 1 100 ? 18.060 -8.191 7.823 1.00 78.94 100 VAL A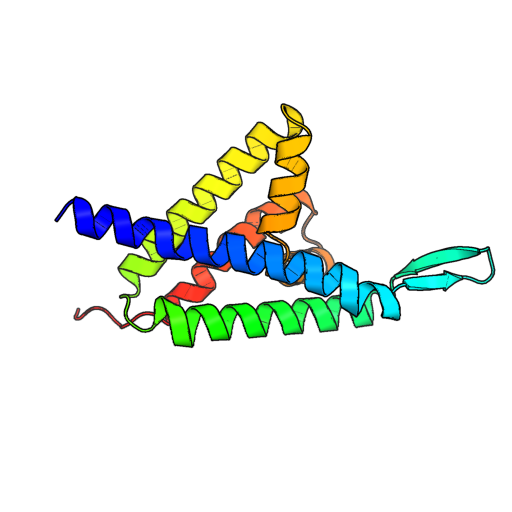 N 1
ATOM 779 C CA . VAL A 1 100 ? 17.605 -9.555 7.546 1.00 78.94 100 VAL A CA 1
ATOM 780 C C . VAL A 1 100 ? 17.156 -9.648 6.089 1.00 78.94 100 VAL A C 1
ATOM 782 O O . VAL A 1 100 ? 16.065 -9.200 5.738 1.00 78.94 100 VAL A O 1
ATOM 785 N N . GLY A 1 101 ? 17.960 -10.294 5.238 1.00 68.81 101 GLY A N 1
ATOM 786 C CA . GLY A 1 101 ? 17.668 -10.416 3.801 1.00 68.81 101 GLY A CA 1
ATOM 787 C C . GLY A 1 101 ? 16.297 -11.038 3.487 1.00 68.81 101 GLY A C 1
ATOM 788 O O . GLY A 1 101 ? 15.625 -10.615 2.550 1.00 68.81 101 GLY A O 1
ATOM 789 N N . GLY A 1 102 ? 15.815 -11.972 4.317 1.00 72.50 102 GLY A N 1
ATOM 790 C CA . GLY A 1 102 ? 14.472 -12.555 4.169 1.00 72.50 102 GLY A CA 1
ATOM 791 C C . GLY A 1 102 ? 13.324 -11.559 4.395 1.00 72.50 102 GLY A C 1
ATOM 792 O O . GLY A 1 102 ? 12.272 -11.677 3.769 1.00 72.50 102 GLY A O 1
ATOM 793 N N . ILE A 1 103 ? 13.523 -10.533 5.233 1.00 71.38 103 ILE A N 1
ATOM 794 C CA . ILE A 1 103 ? 12.521 -9.481 5.471 1.00 71.38 103 ILE A CA 1
ATOM 795 C C . ILE A 1 103 ? 12.389 -8.583 4.240 1.00 71.38 103 ILE A C 1
ATOM 797 O O . ILE A 1 103 ? 11.278 -8.166 3.917 1.00 71.38 103 ILE A O 1
ATOM 801 N N . ALA A 1 104 ? 13.481 -8.339 3.509 1.00 72.69 104 ALA A N 1
ATOM 802 C CA . ALA A 1 104 ? 13.435 -7.572 2.266 1.00 72.69 104 ALA A CA 1
ATOM 803 C C . ALA A 1 104 ? 12.530 -8.241 1.212 1.00 72.69 104 ALA A C 1
ATOM 805 O O . ALA A 1 104 ? 11.718 -7.562 0.590 1.00 72.69 104 ALA A O 1
ATOM 806 N N . MET A 1 105 ? 12.583 -9.572 1.072 1.00 73.69 105 MET A N 1
ATOM 807 C CA . MET A 1 105 ? 11.675 -10.299 0.171 1.00 73.69 105 MET A CA 1
ATOM 808 C C . MET A 1 105 ? 10.215 -10.232 0.632 1.00 73.69 105 MET A C 1
ATOM 810 O O . MET A 1 105 ? 9.330 -9.964 -0.176 1.00 73.69 105 MET A O 1
ATOM 814 N N . LEU A 1 106 ? 9.946 -10.398 1.932 1.00 75.06 106 LEU A N 1
ATOM 815 C CA . LEU A 1 106 ? 8.586 -10.260 2.474 1.00 75.06 106 LEU A CA 1
ATOM 816 C C . LEU A 1 106 ? 8.012 -8.854 2.263 1.00 75.06 106 LEU A C 1
ATOM 818 O O . LEU A 1 106 ? 6.815 -8.693 2.009 1.00 75.06 106 LEU A O 1
ATOM 822 N N . VAL A 1 107 ? 8.865 -7.835 2.354 1.00 74.19 107 VAL A N 1
ATOM 823 C CA . VAL A 1 107 ? 8.522 -6.449 2.038 1.00 74.19 107 VAL A CA 1
ATOM 824 C C . VAL A 1 107 ? 8.106 -6.307 0.579 1.00 74.19 107 VAL A C 1
ATOM 826 O O . VAL A 1 107 ? 7.091 -5.675 0.326 1.00 74.19 107 VAL A O 1
ATOM 829 N N . VAL A 1 108 ? 8.817 -6.914 -0.368 1.00 74.25 108 VAL A N 1
ATOM 830 C CA . VAL A 1 108 ? 8.410 -6.892 -1.783 1.00 74.25 108 VAL A CA 1
ATOM 831 C C . VAL A 1 108 ? 7.059 -7.592 -1.956 1.00 74.25 108 VAL A C 1
ATOM 833 O O . VAL A 1 108 ? 6.096 -6.988 -2.426 1.00 74.25 108 VAL A O 1
ATOM 836 N N . TYR A 1 109 ? 6.930 -8.823 -1.454 1.00 80.69 109 TYR A N 1
ATOM 837 C CA . TYR A 1 109 ? 5.729 -9.634 -1.671 1.00 80.69 109 TYR A CA 1
ATOM 838 C C . TYR A 1 109 ? 4.459 -8.993 -1.125 1.00 80.69 109 TYR A C 1
ATOM 840 O O . TYR A 1 109 ? 3.413 -9.076 -1.746 1.00 80.69 109 TYR A O 1
ATOM 848 N N . THR A 1 110 ? 4.514 -8.349 0.037 1.00 80.56 110 THR A N 1
ATOM 849 C CA . THR A 1 110 ? 3.310 -7.807 0.690 1.00 80.56 110 THR A CA 1
ATOM 850 C C . THR A 1 110 ? 2.855 -6.459 0.129 1.00 80.56 110 THR A C 1
ATOM 852 O O . THR A 1 110 ? 1.807 -5.949 0.537 1.00 80.56 110 THR A O 1
ATOM 855 N N . ARG A 1 111 ? 3.617 -5.876 -0.802 1.00 85.50 111 ARG A N 1
ATOM 856 C CA . ARG A 1 111 ? 3.433 -4.496 -1.273 1.00 85.50 111 ARG A CA 1
ATOM 857 C C . ARG A 1 111 ? 3.083 -4.372 -2.748 1.00 85.50 111 ARG A C 1
ATOM 859 O O . ARG A 1 111 ? 2.644 -3.305 -3.161 1.00 85.50 111 ARG A O 1
ATOM 866 N N . GLU A 1 112 ? 3.183 -5.455 -3.514 1.00 88.12 112 GLU A N 1
ATOM 867 C CA . GLU A 1 112 ? 3.012 -5.377 -4.969 1.00 88.12 112 GLU A CA 1
ATOM 868 C C . GLU A 1 112 ? 1.668 -4.849 -5.443 1.00 88.12 112 GLU A C 1
ATOM 870 O O . GLU A 1 112 ? 1.578 -4.228 -6.497 1.00 88.12 112 GLU A O 1
ATOM 875 N N . TRP A 1 113 ? 0.604 -5.056 -4.673 1.00 92.88 113 TRP A N 1
ATOM 876 C CA . TRP A 1 113 ? -0.714 -4.598 -5.096 1.00 92.88 113 TRP A CA 1
ATOM 877 C C . TRP A 1 113 ? -0.803 -3.071 -5.248 1.00 92.88 113 TRP A C 1
ATOM 879 O O . TRP A 1 113 ? -1.693 -2.597 -5.945 1.00 92.88 113 TRP A O 1
ATOM 889 N N . TYR A 1 114 ? 0.102 -2.302 -4.627 1.00 90.81 114 TYR A N 1
ATOM 890 C CA . TYR A 1 114 ? 0.207 -0.852 -4.805 1.00 90.81 114 TYR A CA 1
ATOM 891 C C . TYR A 1 114 ? 1.465 -0.408 -5.566 1.00 90.81 114 TYR A C 1
ATOM 893 O O . TYR A 1 114 ? 1.778 0.783 -5.552 1.00 90.81 114 TYR A O 1
ATOM 901 N N . ALA A 1 115 ? 2.151 -1.317 -6.272 1.00 90.25 115 ALA A N 1
ATOM 902 C CA . ALA A 1 115 ? 3.304 -0.989 -7.120 1.00 90.25 115 ALA A CA 1
ATOM 903 C C . ALA A 1 115 ? 2.986 0.124 -8.129 1.00 90.25 115 ALA A C 1
ATOM 905 O O . ALA A 1 115 ? 3.759 1.064 -8.266 1.00 90.25 115 ALA A O 1
ATOM 906 N N . PHE A 1 116 ? 1.775 0.110 -8.694 1.00 93.69 116 PHE A N 1
ATOM 907 C CA . PHE A 1 116 ? 1.272 1.171 -9.569 1.00 93.69 116 PHE A CA 1
ATOM 908 C C . PHE A 1 116 ? 1.408 2.583 -8.975 1.00 93.69 116 PHE A C 1
ATOM 910 O O . PHE A 1 116 ? 1.734 3.530 -9.681 1.00 93.69 116 PHE A O 1
ATOM 917 N N . VAL A 1 117 ? 1.185 2.747 -7.665 1.00 93.56 117 VAL A N 1
ATOM 918 C CA . VAL A 1 117 ? 1.331 4.053 -7.002 1.00 93.56 117 VAL A CA 1
ATOM 919 C C . VAL A 1 117 ? 2.795 4.489 -6.988 1.00 93.56 117 VAL A C 1
ATOM 921 O O . VAL A 1 117 ? 3.076 5.672 -7.150 1.00 93.56 117 VAL A O 1
ATOM 924 N N . VAL A 1 118 ? 3.726 3.550 -6.796 1.00 92.88 118 VAL A N 1
ATOM 925 C CA . VAL A 1 118 ? 5.165 3.831 -6.867 1.00 92.88 118 VAL A CA 1
ATOM 926 C C . VAL A 1 118 ? 5.546 4.233 -8.287 1.00 92.88 118 VAL A C 1
ATOM 928 O O . VAL A 1 118 ? 6.185 5.269 -8.444 1.00 92.88 118 VAL A O 1
ATOM 931 N N . ASP A 1 119 ? 5.106 3.472 -9.292 1.00 91.38 119 ASP A N 1
ATOM 932 C CA . ASP A 1 119 ? 5.396 3.725 -10.708 1.00 91.38 119 ASP A CA 1
ATOM 933 C C . ASP A 1 119 ? 4.935 5.131 -11.121 1.00 91.38 119 ASP A C 1
ATOM 935 O O . ASP A 1 119 ? 5.732 5.935 -11.598 1.00 91.38 119 ASP A O 1
ATOM 939 N N . VAL A 1 120 ? 3.684 5.491 -10.811 1.00 93.19 120 VAL A N 1
ATOM 940 C CA . VAL A 1 120 ? 3.143 6.832 -11.092 1.00 93.19 120 VAL A CA 1
ATOM 941 C C . VAL A 1 120 ? 3.936 7.927 -10.375 1.00 93.19 120 VAL A C 1
ATOM 943 O O . VAL A 1 120 ? 4.212 8.975 -10.951 1.00 93.19 120 VAL A O 1
ATOM 946 N N . LEU A 1 121 ? 4.327 7.722 -9.113 1.00 94.06 121 LEU A N 1
ATOM 947 C CA . LEU A 1 121 ? 5.128 8.712 -8.385 1.00 94.06 121 LEU A CA 1
ATOM 948 C C . LEU A 1 121 ? 6.522 8.886 -9.005 1.00 94.06 121 LEU A C 1
ATOM 950 O O . LEU A 1 121 ? 7.019 10.011 -9.059 1.00 94.06 121 LEU A O 1
ATOM 954 N N . LEU A 1 122 ? 7.135 7.804 -9.488 1.00 93.06 122 LEU A N 1
ATOM 955 C CA . LEU A 1 122 ? 8.406 7.855 -10.209 1.00 93.06 122 LEU A CA 1
ATOM 956 C C . LEU A 1 122 ? 8.267 8.624 -11.530 1.00 93.06 122 LEU A C 1
ATOM 958 O O . LEU A 1 122 ? 9.104 9.483 -11.807 1.00 93.06 122 LEU A O 1
ATOM 962 N N . GLU A 1 123 ? 7.199 8.389 -12.300 1.00 91.50 123 GLU A N 1
ATOM 963 C CA . GLU A 1 123 ? 6.908 9.144 -13.530 1.00 91.50 123 GLU A CA 1
ATOM 964 C C . GLU A 1 123 ? 6.686 10.640 -13.263 1.00 91.50 123 GLU A C 1
ATOM 966 O O . GLU A 1 123 ? 7.073 11.488 -14.066 1.00 91.50 123 GLU A O 1
ATOM 971 N N . LEU A 1 124 ? 6.131 10.983 -12.098 1.00 93.69 124 LEU A N 1
ATOM 972 C CA . LEU A 1 124 ? 5.983 12.365 -11.633 1.00 93.69 124 LEU A CA 1
ATOM 973 C C . LEU A 1 124 ? 7.294 12.982 -11.103 1.00 93.69 124 LEU A C 1
ATOM 975 O O . LEU A 1 124 ? 7.287 14.111 -10.609 1.00 93.69 124 LEU A O 1
ATOM 979 N N . GLY A 1 125 ? 8.420 12.267 -11.184 1.00 93.62 125 GLY A N 1
ATOM 980 C CA . GLY A 1 125 ? 9.737 12.749 -10.764 1.00 93.62 125 GLY A CA 1
ATOM 981 C C . GLY A 1 125 ? 10.004 12.649 -9.260 1.00 93.62 125 GLY A C 1
ATOM 982 O O . GLY A 1 125 ? 10.973 13.229 -8.763 1.00 93.62 125 GLY A O 1
ATOM 983 N N . VAL A 1 126 ? 9.178 11.921 -8.502 1.00 94.44 126 VAL A N 1
ATOM 984 C CA . VAL A 1 126 ? 9.417 11.690 -7.073 1.00 94.44 126 VAL A CA 1
ATOM 985 C C . VAL A 1 126 ? 10.553 10.682 -6.910 1.00 94.44 126 VAL A C 1
ATOM 987 O O . VAL A 1 126 ? 10.494 9.571 -7.425 1.00 94.44 126 VAL A O 1
ATOM 990 N N . GLY A 1 127 ? 11.590 11.032 -6.144 1.00 93.50 127 GLY A N 1
ATOM 991 C CA . GLY A 1 127 ? 12.722 10.128 -5.908 1.00 93.50 127 GLY A CA 1
ATOM 992 C C . GLY A 1 127 ? 12.285 8.783 -5.309 1.00 93.50 127 GLY A C 1
ATOM 993 O O . GLY A 1 127 ? 11.459 8.750 -4.397 1.00 93.50 127 GLY A O 1
ATOM 994 N N . GLY A 1 128 ? 12.869 7.667 -5.761 1.00 89.12 128 GLY A N 1
ATOM 995 C CA . GLY A 1 128 ? 12.336 6.321 -5.483 1.00 89.12 128 GLY A CA 1
ATOM 996 C C . GLY A 1 128 ? 12.150 5.952 -4.006 1.00 89.12 128 GLY A C 1
ATOM 997 O O . GLY A 1 128 ? 11.182 5.275 -3.652 1.00 89.12 128 GLY A O 1
ATOM 998 N N . ARG A 1 129 ? 13.003 6.462 -3.105 1.00 88.00 129 ARG A N 1
ATOM 999 C CA . ARG A 1 129 ? 12.808 6.296 -1.651 1.00 88.00 129 ARG A CA 1
ATOM 1000 C C . ARG A 1 129 ? 11.552 7.015 -1.155 1.00 88.00 129 ARG A C 1
ATOM 1002 O O . ARG A 1 129 ? 10.789 6.440 -0.385 1.00 88.00 129 ARG A O 1
ATOM 1009 N N . LEU A 1 130 ? 11.335 8.251 -1.602 1.00 91.19 130 LEU A N 1
ATOM 1010 C CA . LEU A 1 130 ? 10.147 9.030 -1.253 1.00 91.19 130 LEU A CA 1
ATOM 1011 C C . LEU A 1 130 ? 8.893 8.422 -1.879 1.00 91.19 130 LEU A C 1
ATOM 1013 O O . LEU A 1 130 ? 7.904 8.258 -1.172 1.00 91.19 130 LEU A O 1
ATOM 1017 N N . ALA A 1 131 ? 8.954 8.006 -3.148 1.00 92.19 131 ALA A N 1
ATOM 1018 C CA . ALA A 1 131 ? 7.851 7.322 -3.823 1.00 92.19 131 ALA A CA 1
ATOM 1019 C C . ALA A 1 131 ? 7.417 6.068 -3.045 1.00 92.19 131 ALA A C 1
ATOM 1021 O O . ALA A 1 131 ? 6.235 5.886 -2.751 1.00 92.19 131 ALA A O 1
ATOM 1022 N N . THR A 1 132 ? 8.388 5.266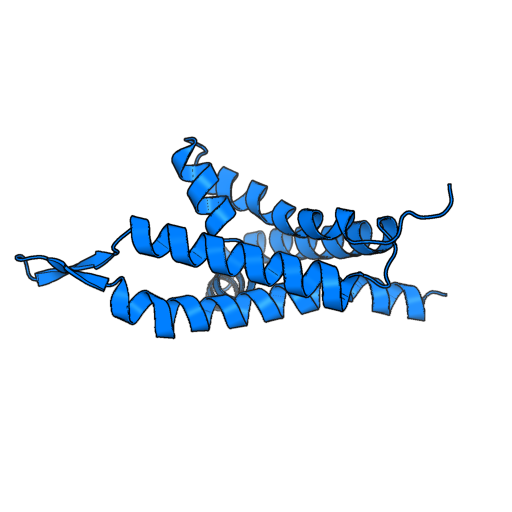 -2.593 1.00 89.31 132 THR A N 1
ATOM 1023 C CA . THR A 1 132 ? 8.132 4.088 -1.753 1.00 89.31 132 THR A CA 1
ATOM 1024 C C . THR A 1 132 ? 7.440 4.464 -0.442 1.00 89.31 132 THR A C 1
ATOM 1026 O O . THR A 1 132 ? 6.419 3.870 -0.105 1.00 89.31 132 THR A O 1
ATOM 1029 N N . VAL A 1 133 ? 7.943 5.454 0.300 1.00 91.25 133 VAL A N 1
ATOM 1030 C CA . VAL A 1 133 ? 7.346 5.842 1.593 1.00 91.25 133 VAL A CA 1
ATOM 1031 C C . VAL A 1 133 ? 5.934 6.407 1.416 1.00 91.25 133 VAL A C 1
ATOM 1033 O O . VAL A 1 133 ? 5.035 6.048 2.174 1.00 91.25 133 VAL A O 1
ATOM 1036 N N . ILE A 1 134 ? 5.713 7.246 0.400 1.00 92.88 134 ILE A N 1
ATOM 1037 C CA . ILE A 1 134 ? 4.392 7.812 0.094 1.00 92.88 134 ILE A CA 1
ATOM 1038 C C . ILE A 1 134 ? 3.411 6.696 -0.278 1.00 92.88 134 ILE A C 1
ATOM 1040 O O . ILE A 1 134 ? 2.278 6.691 0.203 1.00 92.88 134 ILE A O 1
ATOM 1044 N N . SER A 1 135 ? 3.848 5.708 -1.065 1.00 93.00 135 SER A N 1
ATOM 1045 C CA . SER A 1 135 ? 2.998 4.590 -1.488 1.00 93.00 135 SER A CA 1
ATOM 1046 C C . SER A 1 135 ? 2.478 3.739 -0.324 1.00 93.00 135 SER A C 1
ATOM 1048 O O . SER A 1 135 ? 1.410 3.142 -0.436 1.00 93.00 135 SER A O 1
ATOM 1050 N N . TRP A 1 136 ? 3.137 3.742 0.844 1.00 93.12 136 TRP A N 1
ATOM 1051 C CA . TRP A 1 136 ? 2.615 3.044 2.026 1.00 93.12 136 TRP A CA 1
ATOM 1052 C C . TRP A 1 136 ? 1.272 3.603 2.482 1.00 93.12 136 TRP A C 1
ATOM 1054 O O . TRP A 1 136 ? 0.494 2.870 3.086 1.00 93.12 136 TRP A O 1
ATOM 1064 N N . ALA A 1 137 ? 0.970 4.866 2.169 1.00 94.12 137 ALA A N 1
ATOM 1065 C CA . ALA A 1 137 ? -0.324 5.476 2.440 1.00 94.12 137 ALA A CA 1
ATOM 1066 C C . ALA A 1 137 ? -1.446 4.958 1.520 1.00 94.12 137 ALA A C 1
ATOM 1068 O O . ALA A 1 137 ? -2.610 5.261 1.780 1.00 94.12 137 ALA A O 1
ATOM 1069 N N . ALA A 1 138 ? -1.152 4.136 0.503 1.00 93.81 138 ALA A N 1
ATOM 1070 C CA . ALA A 1 138 ? -2.161 3.558 -0.388 1.00 93.81 138 ALA A CA 1
ATOM 1071 C C . ALA A 1 138 ? -3.239 2.765 0.372 1.00 93.81 138 ALA A C 1
ATOM 1073 O O . ALA A 1 138 ? -4.396 2.744 -0.036 1.00 93.81 138 ALA A O 1
ATOM 1074 N N . VAL A 1 139 ? -2.916 2.186 1.535 1.00 94.44 139 VAL A N 1
ATOM 1075 C CA . VAL A 1 139 ? -3.900 1.504 2.398 1.00 94.44 139 VAL A CA 1
ATOM 1076 C C . VAL A 1 139 ? -5.009 2.434 2.909 1.00 94.44 139 VAL A C 1
ATOM 1078 O O . VAL A 1 139 ? -6.105 1.973 3.222 1.00 94.44 139 VAL A O 1
ATOM 1081 N N . TYR A 1 140 ? -4.778 3.748 2.971 1.00 95.81 140 TYR A N 1
ATOM 1082 C CA . TYR A 1 140 ? -5.820 4.708 3.340 1.00 95.81 140 TYR A CA 1
ATOM 1083 C C . TYR A 1 140 ? -6.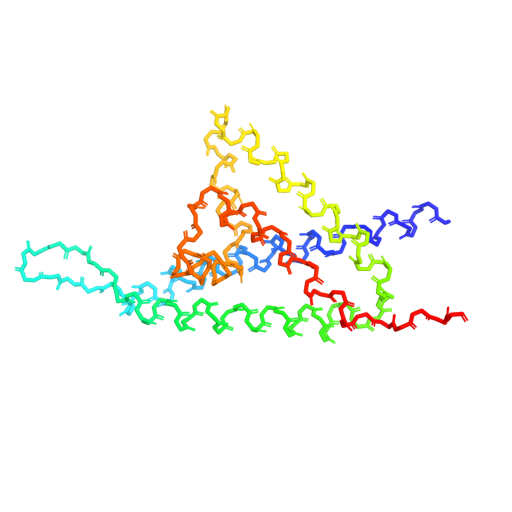869 4.896 2.241 1.00 95.81 140 TYR A C 1
ATOM 1085 O O . TYR A 1 140 ? -7.971 5.358 2.534 1.00 95.81 140 TYR A O 1
ATOM 1093 N N . LEU A 1 141 ? -6.598 4.459 1.008 1.00 95.19 141 LEU A N 1
ATOM 1094 C CA . LEU A 1 141 ? -7.591 4.447 -0.069 1.00 95.19 141 LEU A CA 1
ATOM 1095 C C . LEU A 1 141 ? -8.745 3.473 0.208 1.00 95.19 141 LEU A C 1
ATOM 1097 O O . LEU A 1 141 ? -9.793 3.582 -0.421 1.00 95.19 141 LEU A O 1
ATOM 1101 N N . PHE A 1 142 ? -8.618 2.579 1.196 1.00 94.69 142 PHE A N 1
ATOM 1102 C CA . PHE A 1 142 ? -9.741 1.775 1.679 1.00 94.69 142 PHE A CA 1
ATOM 1103 C C . PHE A 1 142 ? -10.734 2.571 2.544 1.00 94.69 142 PHE A C 1
ATOM 1105 O O . PHE A 1 142 ? -11.891 2.170 2.673 1.00 94.69 142 PHE A O 1
ATOM 1112 N N . VAL A 1 143 ? -10.328 3.697 3.145 1.00 95.25 143 VAL A N 1
ATOM 1113 C CA . VAL A 1 143 ? -11.156 4.462 4.100 1.00 95.25 143 VAL A CA 1
ATOM 1114 C C . VAL A 1 143 ? -12.493 4.927 3.506 1.00 95.25 143 VAL A C 1
ATOM 1116 O O . VAL A 1 143 ? -13.510 4.759 4.184 1.00 95.25 143 VAL A O 1
ATOM 1119 N N . PRO A 1 144 ? -12.567 5.468 2.272 1.00 94.06 144 PRO A N 1
ATOM 1120 C CA . PRO A 1 144 ? -13.826 5.927 1.683 1.00 94.06 144 PRO A CA 1
ATOM 1121 C C . PRO A 1 144 ? -14.909 4.845 1.567 1.00 94.06 144 PRO A C 1
ATOM 1123 O O . PRO A 1 144 ? -16.093 5.190 1.622 1.00 94.06 144 PRO A O 1
ATOM 1126 N N . PHE A 1 145 ? -14.519 3.567 1.475 1.00 92.31 145 PHE A N 1
ATOM 1127 C CA . PHE A 1 145 ? -15.425 2.414 1.374 1.00 92.31 145 PHE A CA 1
ATOM 1128 C C . PHE A 1 145 ? -16.111 2.047 2.697 1.00 92.31 145 PHE A C 1
ATOM 1130 O O . PHE A 1 145 ? -17.071 1.275 2.712 1.00 92.31 145 PHE A O 1
ATOM 1137 N N . GLY A 1 146 ? -15.641 2.596 3.819 1.00 90.00 146 GLY A N 1
ATOM 1138 C CA . GLY A 1 146 ? -16.274 2.406 5.115 1.00 90.00 146 GLY A CA 1
ATOM 1139 C C . GLY A 1 146 ? -17.584 3.175 5.248 1.00 90.00 146 GLY A C 1
ATOM 1140 O O . GLY A 1 146 ? -17.764 4.268 4.694 1.00 90.00 146 GLY A O 1
ATOM 1141 N N . LYS A 1 147 ? -18.481 2.649 6.084 1.00 90.75 147 LYS A N 1
ATOM 1142 C CA . LYS A 1 147 ? -19.701 3.347 6.494 1.00 90.75 147 LYS A CA 1
ATOM 1143 C C . LYS A 1 147 ? -19.334 4.691 7.113 1.00 90.75 147 LYS A C 1
ATOM 1145 O O . LYS A 1 147 ? -18.460 4.759 7.986 1.00 90.75 147 LYS A O 1
ATOM 1150 N N . LYS A 1 148 ? -20.014 5.757 6.682 1.00 82.62 148 LYS A N 1
ATOM 1151 C CA . LYS A 1 148 ? -19.980 7.040 7.391 1.00 82.62 148 LYS A CA 1
ATOM 1152 C C . LYS A 1 148 ? -20.431 6.755 8.825 1.00 82.62 148 LYS A C 1
ATOM 1154 O O . LYS A 1 148 ? -21.519 6.220 9.022 1.00 82.62 148 LYS A O 1
ATOM 1159 N N . GLY A 1 149 ? -19.561 7.003 9.803 1.00 63.97 149 GLY A N 1
ATOM 1160 C CA . GLY A 1 149 ? -19.994 6.974 11.197 1.00 63.97 149 GLY A CA 1
ATOM 1161 C C . GLY A 1 149 ? -21.089 8.021 11.352 1.00 63.97 149 GLY A C 1
ATOM 1162 O O . GLY A 1 149 ? -20.947 9.099 10.772 1.00 63.97 149 GLY A O 1
ATOM 1163 N N . ALA A 1 150 ? -22.171 7.688 12.058 1.00 46.19 150 ALA A N 1
ATOM 1164 C CA . ALA A 1 150 ? -23.110 8.704 12.512 1.00 46.19 150 ALA A CA 1
ATOM 1165 C C . ALA A 1 150 ? -22.285 9.793 13.214 1.00 46.19 150 ALA A C 1
ATOM 1167 O O . ALA A 1 150 ? -21.478 9.476 14.095 1.00 46.19 150 ALA A O 1
ATOM 1168 N N . ALA A 1 151 ? -22.370 11.009 12.678 1.00 40.81 151 ALA A N 1
ATOM 1169 C CA . ALA A 1 151 ? -21.860 12.200 13.335 1.00 40.81 151 ALA A CA 1
ATOM 1170 C C . ALA A 1 151 ? -22.695 12.452 14.591 1.00 40.81 151 ALA A C 1
ATOM 1172 O O . ALA A 1 151 ? -23.916 12.175 14.526 1.00 40.81 151 ALA A O 1
#

Secondary structure (DSSP, 8-state):
-HHHHHHHHTHHHHHHHHHHHHHHHHIIIIIHHHHEEE-TTS-EEE-HHHHHHHHHHHHHHHHHHIIIIIITTSBHHHHHHHHHHHHHHHHHHHHHTTT-HHHHHHHHHTTGGGHHHHHHHHHTT--HHHHHHHHGGGGGGGGGGSBPPP-